Protein AF-A0AAD2FEX7-F1 (afdb_monomer)

Foldseek 3Di:
DDDDDDPVVVVVVVVVVVVVVLVVVLLVVLLVVQQVVLCVVLVVLVVLLVVLCVVCPVCSVVRVVVSVVSSVVSCCVRNPPVNSVVSCVVCVVVSVVPDPDDDDD

Structure (mmCIF, N/CA/C/O backbone):
data_AF-A0AAD2FEX7-F1
#
_entry.id   AF-A0AAD2FEX7-F1
#
loop_
_atom_site.group_PDB
_atom_site.id
_atom_site.type_symbol
_atom_site.label_atom_id
_atom_site.label_alt_id
_atom_site.label_comp_id
_atom_site.label_asym_id
_atom_site.label_entity_id
_atom_site.label_seq_id
_atom_site.pdbx_PDB_ins_code
_atom_site.Cartn_x
_atom_site.Cartn_y
_atom_site.Cartn_z
_atom_site.occupancy
_atom_site.B_iso_or_equiv
_atom_site.auth_seq_id
_atom_site.auth_comp_id
_atom_site.auth_asym_id
_atom_site.auth_atom_id
_atom_site.pdbx_PDB_model_num
ATOM 1 N N . MET A 1 1 ? -12.137 16.324 -59.483 1.00 38.31 1 MET A N 1
ATOM 2 C CA . MET A 1 1 ? -11.558 17.142 -58.395 1.00 38.31 1 MET A CA 1
ATOM 3 C C . MET A 1 1 ? -12.536 17.016 -57.231 1.00 38.31 1 MET A C 1
ATOM 5 O O . MET A 1 1 ? -13.689 17.332 -57.448 1.00 38.31 1 MET A O 1
ATOM 9 N N . SER A 1 2 ? -12.258 16.437 -56.066 1.00 40.09 2 SER A N 1
ATOM 10 C CA . SER A 1 2 ? -10.993 16.115 -55.408 1.00 40.09 2 SER A CA 1
ATOM 11 C C . SER A 1 2 ? -11.242 15.046 -54.333 1.00 40.09 2 SER A C 1
ATOM 13 O O . SER A 1 2 ? -12.319 14.993 -53.747 1.00 40.09 2 SER A O 1
ATOM 15 N N . GLN A 1 3 ? -10.245 14.191 -54.114 1.00 47.03 3 GLN A N 1
ATOM 16 C CA . GLN A 1 3 ? -10.228 13.130 -53.110 1.00 47.03 3 GLN A CA 1
ATOM 17 C C . GLN A 1 3 ? -9.849 13.670 -51.716 1.00 47.03 3 GLN A C 1
ATOM 19 O O . GLN A 1 3 ? -8.998 14.547 -51.603 1.00 47.03 3 GLN A O 1
ATOM 24 N N . SER A 1 4 ? -10.405 13.028 -50.682 1.00 51.28 4 SER A N 1
ATOM 25 C CA . SER A 1 4 ? -9.650 12.443 -49.560 1.00 51.28 4 SER A CA 1
ATOM 26 C C . SER A 1 4 ? -8.792 13.364 -48.686 1.00 51.28 4 SER A C 1
ATOM 28 O O . SER A 1 4 ? -7.574 13.348 -48.820 1.00 51.28 4 SER A O 1
ATOM 30 N N . GLN A 1 5 ? -9.384 14.047 -47.700 1.00 52.22 5 GLN A N 1
ATOM 31 C CA . GLN A 1 5 ? -8.653 14.589 -46.541 1.00 52.22 5 GLN A CA 1
ATOM 32 C C . GLN A 1 5 ? -9.614 14.739 -45.343 1.00 52.22 5 GLN A C 1
ATOM 34 O O . GLN A 1 5 ? -10.201 15.802 -45.232 1.00 52.22 5 GLN A O 1
ATOM 39 N N . ASN A 1 6 ? -9.851 13.708 -44.506 1.00 54.75 6 ASN A N 1
ATOM 40 C CA . ASN A 1 6 ? -10.276 13.883 -43.087 1.00 54.75 6 ASN A CA 1
ATOM 41 C C . ASN A 1 6 ? -10.407 12.592 -42.237 1.00 54.75 6 ASN A C 1
ATOM 43 O O . ASN A 1 6 ? -10.441 12.693 -41.014 1.00 54.75 6 ASN A O 1
ATOM 47 N N . ASP A 1 7 ? -10.379 11.381 -42.802 1.00 51.12 7 ASP A N 1
ATOM 48 C CA . ASP A 1 7 ? -10.548 10.147 -41.994 1.00 51.12 7 ASP A CA 1
ATOM 49 C C . ASP A 1 7 ? -9.292 9.710 -41.210 1.00 51.12 7 ASP A C 1
ATOM 51 O O . ASP A 1 7 ? -9.364 8.963 -40.234 1.00 51.12 7 ASP A O 1
ATOM 55 N N . ALA A 1 8 ? -8.116 10.218 -41.590 1.00 55.50 8 ALA A N 1
ATOM 56 C CA . ALA A 1 8 ? -6.842 9.847 -40.973 1.00 55.50 8 ALA A CA 1
ATOM 57 C C . ALA A 1 8 ? -6.616 10.453 -39.572 1.00 55.50 8 ALA A C 1
ATOM 59 O O . ALA A 1 8 ? -5.750 9.966 -38.847 1.00 55.50 8 ALA A O 1
ATOM 60 N N . GLY A 1 9 ? -7.340 11.516 -39.198 1.00 54.88 9 GLY A N 1
ATOM 61 C CA . GLY A 1 9 ? -7.252 12.122 -37.862 1.00 54.88 9 GLY A CA 1
ATOM 62 C C . GLY A 1 9 ? -7.941 11.258 -36.806 1.00 54.88 9 GLY A C 1
ATOM 63 O O . GLY A 1 9 ? -7.326 10.861 -35.821 1.00 54.88 9 GLY A O 1
ATOM 64 N N . ASN A 1 10 ? -9.177 10.846 -37.094 1.00 54.16 10 ASN A N 1
ATOM 65 C CA . ASN A 1 10 ? -10.019 10.098 -36.162 1.00 54.16 10 ASN A CA 1
ATOM 66 C C . ASN A 1 10 ? -9.463 8.689 -35.845 1.00 54.16 10 ASN A C 1
ATOM 68 O O . ASN A 1 10 ? -9.445 8.266 -34.692 1.00 54.16 10 ASN A O 1
ATOM 72 N N . MET A 1 11 ? -8.904 7.975 -36.836 1.00 55.16 11 MET A N 1
ATOM 73 C CA . MET A 1 11 ? -8.245 6.674 -36.594 1.00 55.16 11 MET A CA 1
ATOM 74 C C . MET A 1 11 ? -6.978 6.780 -35.727 1.00 55.16 11 MET A C 1
ATOM 76 O O . MET A 1 11 ? -6.659 5.846 -34.989 1.00 55.16 11 MET A O 1
ATOM 80 N N . LYS A 1 12 ? -6.244 7.900 -35.796 1.00 57.16 12 LYS A N 1
ATOM 81 C CA . LYS A 1 12 ? -5.026 8.108 -34.992 1.00 57.16 12 LYS A CA 1
ATOM 82 C C . LYS A 1 12 ? -5.356 8.419 -33.534 1.00 57.16 12 LYS A C 1
ATOM 84 O O . LYS A 1 12 ? -4.643 7.944 -32.648 1.00 57.16 12 LYS A O 1
ATOM 89 N N . ASP A 1 13 ? -6.438 9.151 -33.291 1.00 60.34 13 ASP A N 1
ATOM 90 C CA . ASP A 1 13 ? -6.878 9.504 -31.941 1.00 60.34 13 ASP A CA 1
ATOM 91 C C . ASP A 1 13 ? -7.402 8.283 -31.172 1.00 60.34 13 ASP A C 1
ATOM 93 O O . ASP A 1 13 ? -7.006 8.075 -30.024 1.00 60.34 13 ASP A O 1
ATOM 97 N N . LEU A 1 14 ? -8.154 7.390 -31.829 1.00 62.75 14 LEU A N 1
ATOM 98 C CA . LEU A 1 14 ? -8.589 6.112 -31.241 1.00 62.75 14 LEU A CA 1
ATOM 99 C C . LEU A 1 14 ? -7.403 5.205 -30.865 1.00 62.75 14 LEU A C 1
ATOM 101 O O . LEU A 1 14 ? -7.384 4.591 -29.798 1.00 62.75 14 LEU A O 1
ATOM 105 N N . GLY A 1 15 ? -6.372 5.153 -31.715 1.00 70.62 15 GLY A N 1
ATOM 106 C CA . GLY A 1 15 ? -5.152 4.394 -31.427 1.00 70.62 15 GLY A CA 1
ATOM 107 C C . GLY A 1 15 ? -4.328 4.988 -30.279 1.00 70.62 15 GLY A C 1
ATOM 108 O O . GLY A 1 15 ? -3.716 4.250 -29.503 1.00 70.62 15 GLY A O 1
ATOM 109 N N . ARG A 1 16 ? -4.305 6.319 -30.143 1.00 71.44 16 ARG A N 1
ATOM 110 C CA . ARG A 1 16 ? -3.613 7.012 -29.048 1.00 71.44 16 ARG A CA 1
ATOM 111 C C . ARG A 1 16 ? -4.318 6.798 -27.712 1.00 71.44 16 ARG A C 1
ATOM 113 O O . ARG A 1 16 ? -3.635 6.506 -26.731 1.00 71.44 16 ARG A O 1
ATOM 120 N N . ASP A 1 17 ? -5.640 6.920 -27.683 1.00 70.62 17 ASP A N 1
ATOM 121 C CA . ASP A 1 17 ? -6.434 6.749 -26.466 1.00 70.62 17 ASP A CA 1
ATOM 122 C C . ASP A 1 17 ? -6.346 5.310 -25.937 1.00 70.62 17 ASP A C 1
ATOM 124 O O . ASP A 1 17 ? -6.037 5.092 -24.765 1.00 70.62 17 ASP A O 1
ATOM 128 N N . GLY A 1 18 ? -6.437 4.318 -26.831 1.00 75.31 18 GLY A N 1
ATOM 129 C CA . GLY A 1 18 ? -6.224 2.912 -26.477 1.00 75.31 18 GLY A CA 1
ATOM 130 C C . GLY A 1 18 ? -4.839 2.648 -25.872 1.00 75.31 18 GLY A C 1
ATOM 131 O O . GLY A 1 18 ? -4.722 1.967 -24.853 1.00 75.31 18 GLY A O 1
ATOM 132 N N . ARG A 1 19 ? -3.778 3.242 -26.437 1.00 73.44 19 ARG A N 1
ATOM 133 C CA . ARG A 1 19 ? -2.408 3.128 -25.897 1.00 73.44 19 ARG A CA 1
ATOM 134 C C . ARG A 1 19 ? -2.244 3.822 -24.546 1.00 73.44 19 ARG A C 1
ATOM 136 O O . ARG A 1 19 ? -1.523 3.312 -23.692 1.00 73.44 19 ARG A O 1
ATOM 143 N N . LEU A 1 20 ? -2.872 4.980 -24.348 1.00 75.19 20 LEU A N 1
ATOM 144 C CA . LEU A 1 20 ? -2.815 5.708 -23.080 1.00 75.19 20 LEU A CA 1
ATOM 145 C C . LEU A 1 20 ? -3.559 4.946 -21.978 1.00 75.19 20 LEU A C 1
ATOM 147 O O . LEU A 1 20 ? -2.993 4.709 -20.912 1.00 75.19 20 LEU A O 1
ATOM 151 N N . SER A 1 21 ? -4.784 4.503 -22.267 1.00 78.31 21 SER A N 1
ATOM 152 C CA . SER A 1 21 ? -5.595 3.664 -21.380 1.00 78.31 21 SER A CA 1
ATOM 153 C C . SER A 1 21 ? -4.842 2.395 -20.971 1.00 78.31 21 SER A C 1
ATOM 155 O O . SER A 1 21 ? -4.770 2.057 -19.788 1.00 78.31 21 SER A O 1
ATOM 157 N N . PHE A 1 22 ? -4.163 1.760 -21.930 1.00 78.62 22 PHE A N 1
ATOM 158 C CA . PHE A 1 22 ? -3.333 0.589 -21.679 1.00 78.62 22 PHE A CA 1
ATOM 159 C C . PHE A 1 22 ? -2.168 0.867 -20.717 1.00 78.62 22 PHE A C 1
ATOM 161 O O . PHE A 1 22 ? -1.994 0.145 -19.735 1.00 78.62 22 PHE A O 1
ATOM 168 N N . ARG A 1 23 ? -1.386 1.929 -20.955 1.00 80.19 23 ARG A N 1
ATOM 169 C CA . ARG A 1 23 ? -0.258 2.294 -20.078 1.00 80.19 23 ARG A CA 1
ATOM 170 C C . ARG A 1 23 ? -0.724 2.618 -18.662 1.00 80.19 23 ARG A C 1
ATOM 172 O O . ARG A 1 23 ? -0.085 2.191 -17.706 1.00 80.19 23 ARG A O 1
ATOM 179 N N . ASN A 1 24 ? -1.857 3.305 -18.533 1.00 84.56 24 ASN A N 1
ATOM 180 C CA . ASN A 1 24 ? -2.452 3.624 -17.238 1.00 84.56 24 ASN A CA 1
ATOM 181 C C . ASN A 1 24 ? -2.878 2.357 -16.486 1.00 84.56 24 ASN A C 1
ATOM 183 O O . ASN A 1 24 ? -2.617 2.232 -15.291 1.00 84.56 24 ASN A O 1
ATOM 187 N N . PHE A 1 25 ? -3.504 1.401 -17.179 1.00 86.25 25 PHE A N 1
ATOM 188 C CA . PHE A 1 25 ? -3.882 0.122 -16.583 1.00 86.25 25 PHE A CA 1
ATOM 189 C C . PHE A 1 25 ? -2.656 -0.678 -16.126 1.00 86.25 25 PHE A C 1
ATOM 191 O O . PHE A 1 25 ? -2.626 -1.165 -14.996 1.00 86.25 25 PHE A O 1
ATOM 198 N N . ALA A 1 26 ? -1.636 -0.769 -16.980 1.00 86.25 26 ALA A N 1
ATOM 199 C CA . ALA A 1 26 ? -0.390 -1.469 -16.697 1.00 86.25 26 ALA A CA 1
ATOM 200 C C . ALA A 1 26 ? 0.333 -0.876 -15.474 1.00 86.25 26 ALA A C 1
ATOM 202 O O . ALA A 1 26 ? 0.673 -1.596 -14.535 1.00 86.25 26 ALA A O 1
ATOM 203 N N . GLU A 1 27 ? 0.498 0.447 -15.430 1.00 88.62 27 GLU A N 1
ATOM 204 C CA . GLU A 1 27 ? 1.114 1.127 -14.287 1.00 88.62 27 GLU A CA 1
ATOM 205 C C . GLU A 1 27 ? 0.291 0.950 -13.004 1.00 88.62 27 GLU A C 1
ATOM 207 O O . GLU A 1 27 ? 0.844 0.690 -11.935 1.00 88.62 27 GLU A O 1
ATOM 212 N N . HIS A 1 28 ? -1.039 1.028 -13.098 1.00 90.44 28 HIS A N 1
ATOM 213 C CA . HIS A 1 28 ? -1.915 0.784 -11.957 1.00 90.44 28 HIS A CA 1
ATOM 214 C C . HIS A 1 28 ? -1.778 -0.647 -11.420 1.00 90.44 28 HIS A C 1
ATOM 216 O O . HIS A 1 28 ? -1.792 -0.847 -10.203 1.00 90.44 28 HIS A O 1
ATOM 222 N N . GLN A 1 29 ? -1.610 -1.632 -12.304 1.00 90.94 29 GLN A N 1
ATOM 223 C CA . GLN A 1 29 ? -1.379 -3.017 -11.913 1.00 90.94 29 GLN A CA 1
ATOM 224 C C . GLN A 1 29 ? -0.028 -3.184 -11.200 1.00 90.94 29 GLN A C 1
ATOM 226 O O . GLN A 1 29 ? -0.006 -3.723 -10.094 1.00 90.94 29 GLN A O 1
ATOM 231 N N . LEU A 1 30 ? 1.059 -2.607 -11.727 1.00 92.50 30 LEU A N 1
ATOM 232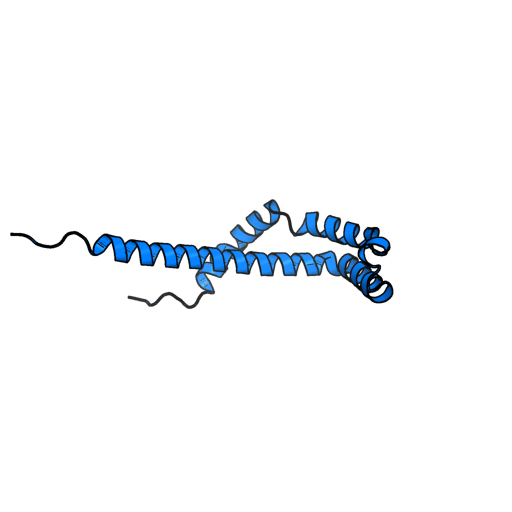 C CA . LEU A 1 30 ? 2.347 -2.580 -11.013 1.00 92.50 30 LEU A CA 1
ATOM 233 C C . LEU A 1 30 ? 2.229 -1.933 -9.642 1.00 92.50 30 LEU A C 1
ATOM 235 O O . LEU A 1 30 ? 2.821 -2.396 -8.675 1.00 92.50 30 LEU A O 1
ATOM 239 N N . ARG A 1 31 ? 1.464 -0.845 -9.540 1.00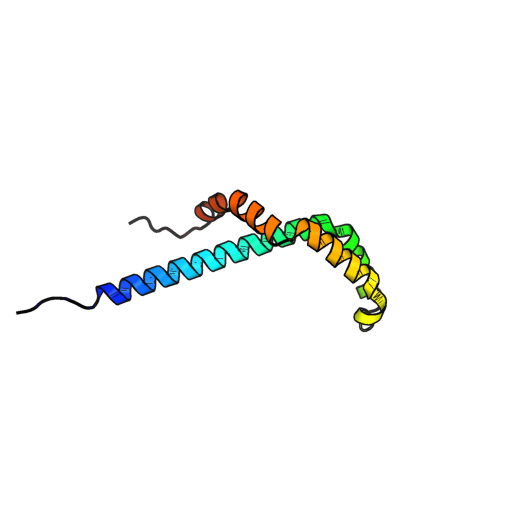 94.31 31 ARG A N 1
ATOM 240 C CA . ARG A 1 31 ? 1.302 -0.133 -8.274 1.00 94.31 31 ARG A CA 1
ATOM 241 C C . ARG A 1 31 ? 0.576 -0.974 -7.228 1.00 94.31 31 ARG A C 1
ATOM 243 O O . ARG A 1 31 ? 0.849 -0.827 -6.038 1.00 94.31 31 ARG A O 1
ATOM 250 N N . LYS A 1 32 ? -0.338 -1.851 -7.652 1.00 94.75 32 LYS A N 1
ATOM 251 C CA . LYS A 1 32 ? -0.990 -2.822 -6.766 1.00 94.75 32 LYS A CA 1
ATOM 252 C C . LYS A 1 32 ? -0.014 -3.886 -6.283 1.00 94.75 32 LYS A C 1
ATOM 254 O O . LYS A 1 32 ? 0.019 -4.140 -5.084 1.00 94.75 32 LYS A O 1
ATOM 259 N N . GLU A 1 33 ? 0.762 -4.469 -7.191 1.00 94.75 33 GLU A N 1
ATOM 260 C CA . GLU A 1 33 ? 1.759 -5.503 -6.873 1.00 94.75 33 GLU A CA 1
ATOM 261 C C . GLU A 1 33 ? 2.833 -4.953 -5.932 1.00 94.75 33 GLU A C 1
ATOM 263 O O . GLU A 1 33 ? 3.017 -5.467 -4.833 1.00 94.75 33 GLU A O 1
ATOM 268 N N . PHE A 1 34 ? 3.406 -3.800 -6.275 1.00 96.44 34 PHE A N 1
ATOM 269 C CA . PHE A 1 34 ? 4.372 -3.092 -5.441 1.00 96.44 34 PHE A CA 1
ATOM 270 C C . PHE A 1 34 ? 3.841 -2.802 -4.028 1.00 96.44 34 PHE A C 1
ATOM 272 O O . PHE A 1 34 ? 4.530 -3.012 -3.028 1.00 96.44 34 PHE A O 1
ATOM 279 N N . LYS A 1 35 ? 2.582 -2.353 -3.923 1.00 97.31 35 LYS A N 1
ATOM 280 C CA . LYS A 1 35 ? 1.944 -2.120 -2.624 1.00 97.31 35 LYS A CA 1
ATOM 281 C C . LYS A 1 35 ? 1.756 -3.425 -1.846 1.00 97.31 35 LYS A C 1
ATOM 283 O O . LYS A 1 35 ? 1.935 -3.415 -0.630 1.00 97.31 35 LYS A O 1
ATOM 288 N N . ALA A 1 36 ? 1.377 -4.517 -2.507 1.00 97.31 36 ALA A N 1
ATOM 289 C CA . ALA A 1 36 ? 1.206 -5.816 -1.862 1.00 97.31 36 ALA A CA 1
ATOM 290 C C . ALA A 1 36 ? 2.535 -6.326 -1.283 1.00 97.31 36 ALA A C 1
ATOM 292 O O . ALA A 1 36 ? 2.568 -6.746 -0.126 1.00 97.31 36 ALA A O 1
ATOM 293 N N . ASP A 1 37 ? 3.633 -6.183 -2.028 1.00 97.06 37 ASP A N 1
ATOM 294 C CA . ASP A 1 37 ? 4.978 -6.526 -1.557 1.00 97.06 37 ASP A CA 1
ATOM 295 C C . ASP A 1 37 ? 5.378 -5.691 -0.331 1.00 97.06 37 ASP A C 1
ATOM 297 O O . ASP A 1 37 ? 5.910 -6.212 0.652 1.00 97.06 37 ASP A O 1
ATOM 301 N N . ALA A 1 38 ? 5.084 -4.386 -0.342 1.00 97.94 38 ALA A N 1
ATOM 302 C CA . ALA A 1 38 ? 5.324 -3.524 0.812 1.00 97.94 38 ALA A CA 1
ATOM 303 C C . ALA A 1 38 ? 4.474 -3.927 2.030 1.00 97.94 38 ALA A C 1
ATOM 305 O O . ALA A 1 38 ? 4.975 -3.923 3.153 1.00 97.94 38 ALA A O 1
ATOM 306 N N . MET A 1 39 ? 3.215 -4.325 1.818 1.00 98.06 39 MET A N 1
ATOM 307 C CA . MET A 1 39 ? 2.352 -4.818 2.894 1.00 98.06 39 MET A CA 1
ATOM 308 C C . MET A 1 39 ? 2.901 -6.101 3.524 1.00 98.06 39 MET A C 1
ATOM 310 O O . MET A 1 39 ? 2.886 -6.203 4.745 1.00 98.06 39 MET A O 1
ATOM 314 N N . GLN A 1 40 ? 3.460 -7.029 2.740 1.00 98.19 40 GLN A N 1
ATOM 315 C CA . GLN A 1 40 ? 4.116 -8.224 3.290 1.00 98.19 40 GLN A CA 1
ATOM 316 C C . GLN A 1 40 ? 5.328 -7.867 4.163 1.00 98.19 40 GLN A C 1
ATOM 318 O O . GLN A 1 40 ? 5.528 -8.451 5.225 1.00 98.19 40 GLN A O 1
ATOM 323 N N . LYS A 1 41 ? 6.125 -6.868 3.763 1.00 98.19 41 LYS A N 1
ATOM 324 C CA . LYS A 1 41 ? 7.276 -6.395 4.559 1.00 98.19 41 LYS A CA 1
ATOM 325 C C . LYS A 1 41 ? 6.866 -5.686 5.852 1.00 98.19 41 LYS A C 1
ATOM 327 O O . LYS A 1 41 ? 7.639 -5.675 6.805 1.00 98.19 41 LYS A O 1
ATOM 332 N N . CYS A 1 42 ? 5.669 -5.107 5.877 1.00 98.44 42 CYS A N 1
ATOM 333 C CA . CYS A 1 42 ? 5.095 -4.409 7.026 1.00 98.44 42 CYS A CA 1
ATOM 334 C C . CYS A 1 42 ? 4.074 -5.255 7.804 1.00 98.44 42 CYS A C 1
ATOM 336 O O . CYS A 1 42 ? 3.295 -4.701 8.584 1.00 98.44 42 CYS A O 1
ATOM 338 N N . ASP A 1 43 ? 4.057 -6.577 7.601 1.00 98.50 43 ASP A N 1
ATOM 339 C CA . ASP A 1 43 ? 3.044 -7.475 8.164 1.00 98.50 43 ASP A CA 1
ATOM 340 C C . ASP A 1 43 ? 2.955 -7.385 9.693 1.00 98.50 43 ASP A C 1
ATOM 342 O O . ASP A 1 43 ? 1.863 -7.348 10.250 1.00 98.50 43 ASP A O 1
ATOM 346 N N . MET A 1 44 ? 4.090 -7.230 10.377 1.00 98.44 44 MET A N 1
ATOM 347 C CA . MET A 1 44 ? 4.127 -7.086 11.834 1.00 98.44 44 MET A CA 1
ATOM 348 C C . MET A 1 44 ? 3.358 -5.844 12.314 1.00 98.44 44 MET A C 1
ATOM 350 O O . MET A 1 44 ? 2.515 -5.935 13.207 1.00 98.44 44 MET A O 1
ATOM 354 N N . GLN A 1 45 ? 3.619 -4.678 11.716 1.00 98.62 45 GLN A N 1
ATOM 355 C CA . GLN A 1 45 ? 2.950 -3.423 12.070 1.00 98.62 45 GLN A CA 1
ATOM 356 C C . GLN A 1 45 ? 1.471 -3.464 11.672 1.00 98.62 45 GLN A C 1
ATOM 358 O O . GLN A 1 45 ? 0.614 -2.997 12.424 1.00 98.62 45 GLN A O 1
ATOM 363 N N . ILE A 1 46 ? 1.166 -4.043 10.506 1.00 98.62 46 ILE A N 1
ATOM 364 C CA . ILE A 1 46 ? -0.204 -4.198 10.005 1.00 98.62 46 ILE A CA 1
ATOM 365 C C . ILE A 1 46 ? -1.007 -5.120 10.923 1.00 98.62 46 ILE A C 1
ATOM 367 O O . ILE A 1 46 ? -2.130 -4.778 11.284 1.00 98.62 46 ILE A O 1
ATOM 371 N N . SER A 1 47 ? -0.430 -6.239 11.355 1.00 98.50 47 SER A N 1
ATOM 372 C CA . SER A 1 47 ? -1.064 -7.196 12.263 1.00 98.50 47 SER A CA 1
ATOM 373 C C . SER A 1 47 ? -1.324 -6.592 13.642 1.00 98.50 47 SER A C 1
ATOM 375 O O . SER A 1 47 ? -2.404 -6.788 14.206 1.00 98.50 47 SER A O 1
ATOM 377 N N . ALA A 1 48 ? -0.392 -5.793 14.171 1.00 98.44 48 ALA A N 1
ATOM 378 C CA . ALA A 1 48 ? -0.594 -5.066 15.424 1.00 98.44 48 ALA A CA 1
ATOM 379 C C . ALA A 1 48 ? -1.745 -4.051 15.313 1.00 98.44 48 ALA A C 1
ATOM 381 O O . ALA A 1 48 ? -2.638 -4.018 16.161 1.00 98.44 48 ALA A O 1
ATOM 382 N N . PHE A 1 49 ? -1.780 -3.278 14.223 1.00 98.56 49 PHE A N 1
ATOM 383 C CA . PHE A 1 49 ? -2.888 -2.363 13.952 1.00 98.56 49 PHE A CA 1
ATOM 384 C C . PHE A 1 49 ? -4.221 -3.102 13.776 1.00 98.56 49 PHE A C 1
ATOM 386 O O . PHE A 1 49 ? -5.225 -2.673 14.340 1.00 98.56 49 PHE A O 1
ATOM 393 N N . ALA A 1 50 ? -4.238 -4.220 13.046 1.00 98.12 50 ALA A N 1
ATOM 394 C CA . ALA A 1 50 ? -5.435 -5.029 12.823 1.00 98.12 50 ALA A CA 1
ATOM 395 C C . ALA A 1 50 ? -5.982 -5.624 14.127 1.00 98.12 50 ALA A C 1
ATOM 397 O O . ALA A 1 50 ? -7.195 -5.649 14.325 1.00 98.12 50 ALA A O 1
ATOM 398 N N . SER A 1 51 ? -5.093 -6.051 15.026 1.00 98.31 51 SER A N 1
ATOM 399 C CA . SER A 1 51 ? -5.463 -6.567 16.347 1.00 98.31 51 SER A CA 1
ATOM 400 C C . SER A 1 51 ? -6.116 -5.468 17.188 1.00 98.31 51 SER A C 1
ATOM 402 O O . SER A 1 51 ? -7.249 -5.635 17.627 1.00 98.31 51 SER A O 1
ATOM 404 N N . CYS A 1 52 ? -5.485 -4.291 17.281 1.00 98.31 52 CYS A N 1
ATOM 405 C CA . CYS A 1 52 ? -6.074 -3.140 17.971 1.00 98.31 52 CYS A CA 1
ATOM 406 C C . CYS A 1 52 ? -7.422 -2.716 17.359 1.00 98.31 52 CYS A C 1
ATOM 408 O O . CYS A 1 52 ? -8.390 -2.466 18.072 1.00 98.31 52 CYS A O 1
ATOM 410 N N . ALA A 1 53 ? -7.519 -2.671 16.026 1.00 97.88 53 ALA A N 1
ATOM 411 C CA . ALA A 1 53 ? -8.748 -2.297 15.331 1.00 97.88 53 ALA A CA 1
ATOM 412 C C . ALA A 1 53 ? -9.903 -3.272 15.599 1.00 97.88 53 ALA A C 1
ATOM 414 O O . ALA A 1 53 ? -11.057 -2.849 15.679 1.00 97.88 53 ALA A O 1
ATOM 415 N N . LYS A 1 54 ? -9.595 -4.565 15.745 1.00 97.94 54 LYS A N 1
ATOM 416 C CA . LYS A 1 54 ? -10.577 -5.596 16.086 1.00 97.94 54 LYS A CA 1
ATOM 417 C C . LYS A 1 54 ? -11.123 -5.412 17.504 1.00 97.94 54 LYS A C 1
ATOM 419 O O . LYS A 1 54 ? -12.322 -5.596 17.697 1.00 97.94 54 LYS A O 1
ATOM 424 N N . ASP A 1 55 ? -10.270 -5.028 18.450 1.00 97.50 55 ASP A N 1
ATOM 425 C CA . ASP A 1 55 ? -10.642 -4.873 19.860 1.00 97.50 55 ASP A CA 1
ATOM 426 C C . ASP A 1 55 ? -11.401 -3.560 20.121 1.00 97.50 55 ASP A C 1
ATOM 428 O O . ASP A 1 55 ? -12.400 -3.542 20.838 1.00 97.50 55 ASP A O 1
ATOM 432 N N . GLU A 1 56 ? -10.972 -2.460 19.496 1.00 97.56 56 GLU A N 1
ATOM 433 C CA . GLU A 1 56 ? -11.525 -1.117 19.733 1.00 97.56 56 GLU A CA 1
ATOM 434 C C . GLU A 1 56 ? -12.749 -0.790 18.861 1.00 97.56 56 GLU A C 1
ATOM 436 O O . GLU A 1 56 ? -13.515 0.135 19.158 1.00 97.56 56 GLU A O 1
ATOM 441 N N . GLY A 1 57 ? -12.939 -1.515 17.753 1.00 95.25 57 GLY A N 1
ATOM 442 C CA . GLY A 1 57 ? -14.054 -1.323 16.828 1.00 95.25 57 GLY A CA 1
ATOM 443 C C . GLY A 1 57 ? -14.178 0.130 16.358 1.00 95.25 57 GLY A C 1
ATOM 444 O O . GLY A 1 57 ? -13.284 0.675 15.711 1.00 95.25 57 GLY A O 1
ATOM 445 N N . VAL A 1 58 ? -15.288 0.791 16.703 1.00 95.69 58 VAL A N 1
ATOM 446 C CA . VAL A 1 58 ? -15.548 2.192 16.315 1.00 95.69 58 VAL A CA 1
ATOM 447 C C . VAL A 1 58 ? -14.557 3.191 16.928 1.00 95.69 58 VAL A C 1
ATOM 449 O O . VAL A 1 58 ? -14.367 4.275 16.377 1.00 95.69 58 VAL A O 1
ATOM 452 N N . MET A 1 59 ? -13.885 2.836 18.029 1.00 96.62 59 MET A N 1
ATOM 453 C CA . MET A 1 59 ? -12.926 3.707 18.720 1.00 96.62 59 MET A CA 1
ATOM 454 C C . MET A 1 59 ? -11.505 3.647 18.133 1.00 96.62 59 MET A C 1
ATOM 456 O O . MET A 1 59 ? -10.630 4.396 18.579 1.00 96.62 59 MET A O 1
ATOM 460 N N . VAL A 1 60 ? -11.270 2.828 17.097 1.00 97.56 60 VAL A N 1
ATOM 461 C CA . VAL A 1 60 ? -9.955 2.591 16.465 1.00 97.56 60 VAL A CA 1
ATOM 462 C C . VAL A 1 60 ? -9.189 3.871 16.114 1.00 97.56 60 VAL A C 1
ATOM 464 O O . VAL A 1 60 ? -7.978 3.944 16.313 1.00 97.56 60 VAL A O 1
ATOM 467 N N . VAL A 1 61 ? -9.875 4.911 15.627 1.00 94.69 61 VAL A N 1
ATOM 468 C CA . VAL A 1 61 ? -9.228 6.162 15.189 1.00 94.69 61 VAL A CA 1
ATOM 469 C C . VAL A 1 61 ? -8.586 6.906 16.363 1.00 94.69 61 VAL A C 1
ATOM 471 O O . VAL A 1 61 ? -7.558 7.557 16.187 1.00 94.69 61 VAL A O 1
ATOM 474 N N . PHE A 1 62 ? -9.164 6.782 17.558 1.00 95.62 62 PHE A N 1
ATOM 475 C CA . PHE A 1 62 ? -8.663 7.425 18.769 1.00 95.62 62 PHE A CA 1
ATOM 476 C C . PHE A 1 62 ? -7.667 6.541 19.519 1.00 95.62 62 PHE A C 1
ATOM 478 O O . PHE A 1 62 ? -6.702 7.047 20.086 1.00 95.62 62 PHE 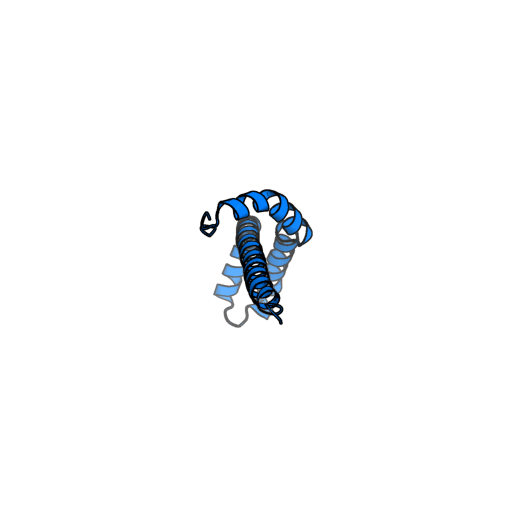A O 1
ATOM 485 N N . ARG A 1 63 ? -7.905 5.225 19.527 1.00 97.50 63 ARG A N 1
ATOM 486 C CA . ARG A 1 63 ? -7.205 4.272 20.400 1.00 97.50 63 ARG A CA 1
ATOM 487 C C . ARG A 1 63 ? -6.014 3.586 19.736 1.00 97.50 63 ARG A C 1
ATOM 489 O O . ARG A 1 63 ? -5.041 3.298 20.414 1.00 97.50 63 ARG A O 1
ATOM 496 N N . CYS A 1 64 ? -6.026 3.421 18.414 1.00 98.25 64 CYS A N 1
ATOM 497 C CA . CYS A 1 64 ? -4.981 2.702 17.675 1.00 98.25 64 CYS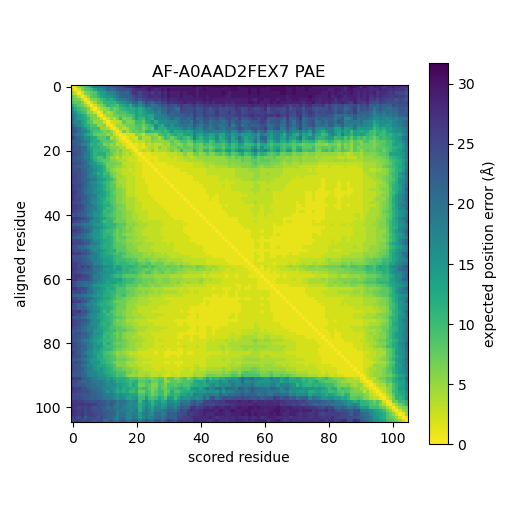 A CA 1
ATOM 498 C C . CYS A 1 64 ? -4.029 3.629 16.900 1.00 98.25 64 CYS A C 1
ATOM 500 O O . CYS A 1 64 ? -3.403 3.211 15.921 1.00 98.25 64 CYS A O 1
ATOM 502 N N . ASN A 1 65 ? -3.929 4.907 17.291 1.00 97.19 65 ASN A N 1
ATOM 503 C CA . ASN A 1 65 ? -3.141 5.899 16.553 1.00 97.19 65 ASN A CA 1
ATOM 504 C C . ASN A 1 65 ? -1.639 5.557 16.512 1.00 97.19 65 ASN A C 1
ATOM 506 O O . ASN A 1 65 ? -0.985 5.804 15.500 1.00 97.19 65 ASN A O 1
ATOM 510 N N . GLU A 1 66 ? -1.099 4.950 17.572 1.00 97.75 66 GLU A N 1
ATOM 511 C CA . GLU A 1 66 ? 0.301 4.509 17.612 1.00 97.75 66 GLU A CA 1
ATOM 512 C C . GLU A 1 66 ? 0.593 3.405 16.585 1.00 97.75 66 GLU A C 1
ATOM 514 O O . GLU A 1 66 ? 1.535 3.520 15.802 1.00 97.75 66 GLU A O 1
ATOM 519 N N . PHE A 1 67 ? -0.273 2.393 16.491 1.00 98.19 67 PHE A N 1
ATOM 520 C CA . PHE A 1 67 ? -0.120 1.306 15.527 1.00 98.19 67 PHE A CA 1
ATOM 521 C C . PHE A 1 67 ? -0.323 1.801 14.094 1.00 98.19 67 PHE A C 1
ATOM 523 O O . PHE A 1 67 ? 0.435 1.438 13.196 1.00 98.19 67 PHE A O 1
ATOM 530 N N . LYS A 1 68 ? -1.286 2.708 13.875 1.00 97.94 68 LYS A N 1
ATOM 531 C CA . LYS A 1 68 ? -1.466 3.384 12.581 1.00 97.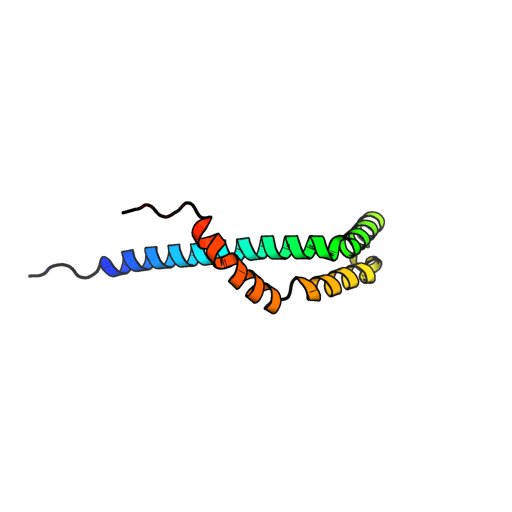94 68 LYS A CA 1
ATOM 532 C C . LYS A 1 68 ? -0.194 4.125 12.163 1.00 97.94 68 LYS A C 1
ATOM 534 O O . LYS A 1 68 ? 0.208 4.058 11.002 1.00 97.94 68 LYS A O 1
ATOM 539 N N . ARG A 1 69 ? 0.440 4.839 13.096 1.00 98.31 69 ARG A N 1
ATOM 540 C CA . ARG A 1 69 ? 1.700 5.543 12.844 1.00 98.31 69 ARG A CA 1
ATOM 541 C C . ARG A 1 69 ? 2.820 4.564 12.489 1.00 98.31 69 ARG A C 1
ATOM 543 O O . ARG A 1 69 ? 3.499 4.802 11.497 1.00 98.31 69 ARG A O 1
ATOM 550 N N . ALA A 1 70 ? 2.946 3.451 13.209 1.00 9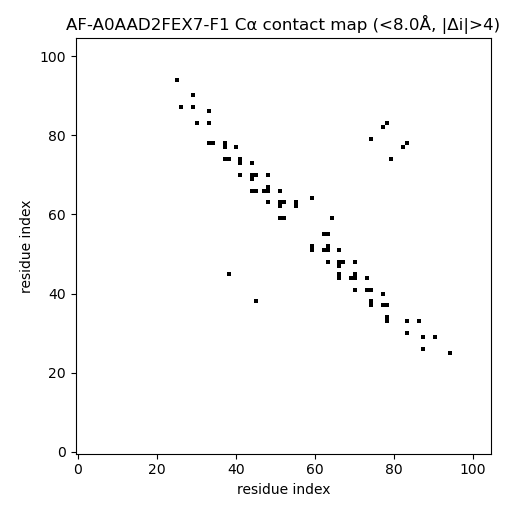8.38 70 ALA A N 1
ATOM 551 C CA . ALA A 1 70 ? 3.937 2.418 12.910 1.00 98.38 70 ALA A CA 1
ATOM 552 C C . ALA A 1 70 ? 3.758 1.816 11.501 1.00 98.38 70 ALA A C 1
ATOM 554 O O . ALA A 1 70 ? 4.734 1.643 10.771 1.00 98.38 70 ALA A O 1
ATOM 555 N N . VAL A 1 71 ? 2.513 1.557 11.077 1.00 98.44 71 VAL A N 1
ATOM 556 C CA . VAL A 1 71 ? 2.217 1.122 9.698 1.00 98.44 71 VAL A CA 1
ATOM 557 C C . VAL A 1 71 ? 2.660 2.179 8.689 1.00 98.44 71 VAL A C 1
ATOM 559 O O . VAL A 1 71 ? 3.328 1.846 7.713 1.00 98.44 71 VAL A O 1
ATOM 562 N N . ASN A 1 72 ? 2.325 3.451 8.917 1.00 98.00 72 ASN A N 1
ATOM 563 C CA . ASN A 1 72 ? 2.697 4.540 8.011 1.00 98.00 72 ASN A CA 1
ATOM 564 C C . ASN A 1 72 ? 4.217 4.712 7.901 1.00 98.00 72 ASN A C 1
ATOM 566 O O . ASN A 1 72 ? 4.725 4.896 6.797 1.00 98.00 72 ASN A O 1
ATOM 570 N N . GLU A 1 73 ? 4.937 4.630 9.019 1.00 98.19 73 GLU A N 1
ATOM 571 C CA . GLU A 1 73 ? 6.400 4.707 9.049 1.00 98.19 73 GLU A CA 1
ATOM 572 C C . GLU A 1 73 ? 7.028 3.539 8.276 1.00 98.19 73 GLU A C 1
ATOM 574 O O . GLU A 1 73 ? 7.905 3.761 7.444 1.00 98.19 73 GLU A O 1
ATOM 579 N N . CYS A 1 74 ? 6.525 2.312 8.449 1.00 98.44 74 CYS A N 1
ATOM 580 C CA . CYS A 1 74 ? 6.991 1.164 7.669 1.00 98.44 74 CYS A CA 1
ATOM 581 C C . CYS A 1 74 ? 6.687 1.315 6.168 1.00 98.44 74 CYS A C 1
ATOM 583 O O . CYS A 1 74 ? 7.562 1.133 5.317 1.00 98.44 74 CYS A O 1
ATOM 585 N N . MET A 1 75 ? 5.458 1.708 5.824 1.00 97.94 75 MET A N 1
ATOM 586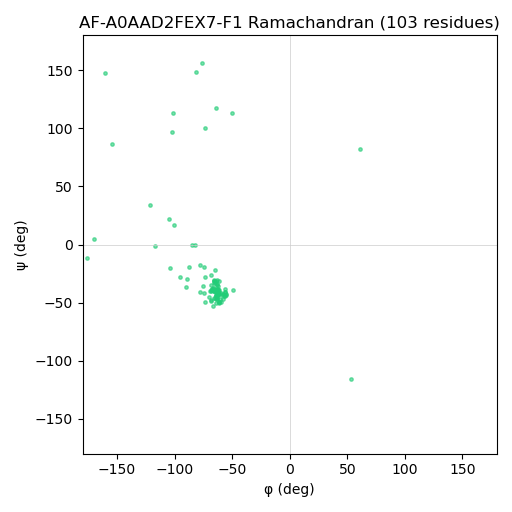 C CA . MET A 1 75 ? 5.041 1.901 4.434 1.00 97.94 75 MET A CA 1
ATOM 587 C C . MET A 1 75 ? 5.821 3.028 3.750 1.00 97.94 75 MET A C 1
ATOM 589 O O . MET A 1 75 ? 6.077 2.934 2.554 1.00 97.94 75 MET A O 1
ATOM 593 N N . ALA A 1 76 ? 6.251 4.063 4.474 1.00 96.62 76 ALA A N 1
ATOM 594 C CA . ALA A 1 76 ? 7.099 5.114 3.915 1.00 96.62 76 ALA A CA 1
ATOM 595 C C . ALA A 1 76 ? 8.467 4.582 3.448 1.00 96.62 76 ALA A C 1
ATOM 597 O O . ALA A 1 76 ? 9.014 5.084 2.468 1.00 96.62 76 ALA A O 1
ATOM 598 N N . VAL A 1 77 ? 8.998 3.539 4.096 1.00 96.38 77 VAL A N 1
ATOM 599 C CA . VAL A 1 77 ? 10.277 2.911 3.721 1.00 96.38 77 VAL A CA 1
ATOM 600 C C . VAL A 1 77 ? 10.140 2.053 2.460 1.00 96.38 77 VAL A C 1
ATOM 602 O O . VAL A 1 77 ? 11.020 2.079 1.594 1.00 96.38 77 VAL A O 1
ATOM 605 N N . TYR A 1 78 ? 9.053 1.282 2.349 1.00 96.88 78 TYR A N 1
ATOM 606 C CA . TYR A 1 78 ? 8.909 0.255 1.309 1.00 96.88 78 TYR A CA 1
ATOM 607 C C . TYR A 1 78 ? 7.986 0.628 0.149 1.00 96.88 78 TYR A C 1
ATOM 609 O O . TYR A 1 78 ? 8.112 0.034 -0.915 1.00 96.88 78 TYR A O 1
ATOM 617 N N . ASN A 1 79 ? 7.097 1.605 0.323 1.00 97.00 79 ASN A N 1
ATOM 618 C CA . ASN A 1 79 ? 6.081 2.004 -0.654 1.00 97.00 79 ASN A CA 1
ATOM 619 C C . ASN A 1 79 ? 6.209 3.489 -1.055 1.00 97.00 79 ASN A C 1
ATOM 621 O O . ASN A 1 79 ? 5.206 4.173 -1.278 1.00 97.00 79 ASN A O 1
ATOM 625 N N . SER A 1 80 ? 7.439 4.013 -1.104 1.00 95.56 80 SER A N 1
ATOM 626 C CA . SER A 1 80 ? 7.701 5.401 -1.505 1.00 95.56 80 SER A CA 1
ATOM 627 C C . SER A 1 80 ? 7.593 5.592 -3.030 1.00 95.56 80 SER A C 1
ATOM 629 O O . SER A 1 80 ? 7.787 4.631 -3.784 1.00 95.56 80 SER A O 1
ATOM 631 N N . PRO A 1 81 ? 7.320 6.818 -3.520 1.00 94.38 81 PRO A N 1
ATOM 632 C CA . PRO A 1 81 ? 7.330 7.116 -4.954 1.00 94.38 81 PRO A CA 1
ATOM 633 C C . PRO A 1 81 ? 8.668 6.782 -5.629 1.00 94.38 81 PRO A C 1
ATOM 635 O O . PRO A 1 81 ? 8.690 6.199 -6.707 1.00 94.38 81 PRO A O 1
ATOM 638 N N . GLU A 1 82 ? 9.790 7.079 -4.975 1.00 94.62 82 GLU A N 1
ATOM 639 C CA . GLU A 1 82 ? 11.136 6.827 -5.502 1.00 94.62 82 GLU A CA 1
ATOM 640 C C . GLU A 1 82 ? 11.398 5.325 -5.646 1.00 94.62 82 GLU A C 1
ATOM 642 O O . GLU A 1 82 ? 11.962 4.872 -6.643 1.00 94.62 82 GLU A O 1
ATOM 647 N N . ARG A 1 83 ? 10.947 4.531 -4.666 1.00 94.94 83 ARG A N 1
ATOM 648 C CA . ARG A 1 83 ? 11.015 3.067 -4.722 1.00 94.94 83 ARG A CA 1
ATOM 649 C C . ARG A 1 83 ? 10.113 2.505 -5.816 1.00 94.94 83 ARG A C 1
ATOM 651 O O . ARG A 1 83 ? 10.525 1.569 -6.497 1.00 94.94 83 ARG A O 1
ATOM 658 N N . PHE A 1 84 ? 8.936 3.094 -6.025 1.00 95.88 84 PHE A N 1
ATOM 659 C CA . PHE A 1 84 ? 8.046 2.693 -7.111 1.00 95.88 84 PHE A CA 1
ATOM 660 C C . PHE A 1 84 ? 8.672 2.943 -8.488 1.00 95.88 84 PHE A C 1
ATOM 662 O O . PHE A 1 84 ? 8.571 2.088 -9.358 1.00 95.88 84 PHE A O 1
ATOM 669 N N . GLU A 1 85 ? 9.386 4.053 -8.690 1.00 94.31 85 GLU A N 1
ATOM 670 C CA . GLU A 1 85 ? 10.090 4.312 -9.956 1.00 94.31 85 GLU A CA 1
ATOM 671 C C . GLU A 1 85 ? 11.233 3.318 -10.223 1.00 94.31 85 GLU A C 1
ATOM 673 O O . GLU A 1 85 ? 11.496 2.957 -11.373 1.00 94.31 85 GLU A O 1
ATOM 678 N N . VAL A 1 86 ? 11.912 2.840 -9.175 1.00 93.81 86 VAL A N 1
ATOM 679 C CA . VAL A 1 86 ? 12.884 1.738 -9.295 1.00 93.81 86 VAL A CA 1
ATOM 680 C C . VAL A 1 86 ? 12.168 0.443 -9.678 1.00 93.81 86 VAL A C 1
ATOM 682 O O . VAL A 1 86 ? 12.504 -0.146 -10.702 1.00 93.81 86 VAL A O 1
ATOM 685 N N . TYR A 1 87 ? 11.130 0.065 -8.928 1.00 93.62 87 TYR A N 1
ATOM 686 C CA . TYR A 1 87 ? 10.341 -1.142 -9.181 1.00 93.62 87 TYR A CA 1
ATOM 687 C C . TYR A 1 87 ? 9.755 -1.157 -10.597 1.00 93.62 87 TYR A C 1
ATOM 689 O O . TYR A 1 87 ? 9.859 -2.151 -11.310 1.00 93.62 87 TYR A O 1
ATOM 697 N N . LYS A 1 88 ? 9.207 -0.024 -11.051 1.00 91.75 88 LYS A N 1
ATOM 698 C CA . LYS A 1 88 ? 8.672 0.142 -12.402 1.00 91.75 88 LYS A CA 1
ATOM 699 C C . LYS A 1 88 ? 9.741 -0.145 -13.451 1.00 91.75 88 LYS A C 1
ATOM 701 O O . LYS A 1 88 ? 9.470 -0.915 -14.357 1.00 91.75 88 LYS A O 1
ATOM 706 N N . ARG A 1 89 ? 10.959 0.395 -13.325 1.00 90.25 89 ARG A N 1
ATOM 707 C CA . ARG A 1 89 ? 12.049 0.114 -14.282 1.00 90.25 89 ARG A CA 1
ATOM 708 C C . ARG A 1 89 ? 12.446 -1.361 -14.322 1.00 90.25 89 ARG A C 1
ATOM 710 O O . ARG A 1 89 ? 12.766 -1.856 -15.396 1.00 90.25 89 ARG A O 1
ATOM 717 N N . GLU A 1 90 ? 12.403 -2.047 -13.185 1.00 90.00 90 GLU A N 1
ATOM 718 C CA . GLU A 1 90 ? 12.727 -3.475 -13.085 1.00 90.00 90 GLU A CA 1
ATOM 719 C C . GLU A 1 90 ? 11.629 -4.379 -13.679 1.00 90.00 90 GLU A C 1
ATOM 721 O O . GLU A 1 90 ? 11.940 -5.452 -14.184 1.00 90.00 90 GLU A O 1
ATOM 726 N N . HIS A 1 91 ? 10.366 -3.932 -13.682 1.00 86.56 91 HIS A N 1
ATOM 727 C CA . HIS A 1 91 ? 9.202 -4.758 -14.045 1.00 86.56 91 HIS A CA 1
ATOM 728 C C . HIS A 1 91 ? 8.438 -4.268 -15.294 1.00 86.56 91 HIS A C 1
ATOM 730 O O . HIS A 1 91 ? 7.465 -4.892 -15.717 1.00 86.56 91 HIS A O 1
ATOM 736 N N . MET A 1 92 ? 8.854 -3.163 -15.925 1.00 74.06 92 MET A N 1
ATOM 737 C CA . MET A 1 92 ? 8.174 -2.616 -17.111 1.00 74.06 92 MET A CA 1
ATOM 738 C C . MET A 1 92 ? 8.279 -3.552 -18.321 1.00 74.06 92 MET A C 1
ATOM 740 O O . MET A 1 92 ? 7.297 -3.716 -19.041 1.00 74.06 92 MET A O 1
ATOM 744 N N . GLY A 1 93 ? 9.427 -4.215 -18.502 1.00 71.81 93 GLY A N 1
ATOM 745 C CA . GLY A 1 93 ? 9.609 -5.203 -19.573 1.00 71.81 93 GLY A CA 1
ATOM 746 C C . GLY A 1 93 ? 8.711 -6.433 -19.402 1.00 71.81 93 GLY A C 1
ATOM 747 O O . GLY A 1 93 ? 8.199 -6.979 -20.374 1.00 71.81 93 GLY A O 1
ATOM 748 N N . ASP A 1 94 ? 8.437 -6.834 -18.161 1.00 68.44 94 ASP A N 1
ATOM 749 C CA . ASP A 1 94 ? 7.514 -7.928 -17.854 1.00 68.44 94 ASP A CA 1
ATOM 750 C C . ASP A 1 94 ? 6.064 -7.583 -18.209 1.00 68.44 94 ASP A C 1
ATOM 752 O O . ASP A 1 94 ? 5.331 -8.435 -18.707 1.00 68.44 94 ASP A O 1
ATOM 756 N N . LEU A 1 95 ? 5.640 -6.341 -17.975 1.00 64.25 95 LEU A N 1
ATOM 757 C CA . LEU A 1 95 ? 4.303 -5.859 -18.330 1.00 64.25 95 LEU A CA 1
ATOM 758 C C . LEU A 1 95 ? 4.068 -5.813 -19.837 1.00 64.25 95 LEU A C 1
ATOM 760 O O . LEU A 1 95 ? 2.978 -6.151 -20.291 1.00 64.25 95 LEU A O 1
ATOM 764 N N . GLU A 1 96 ? 5.069 -5.388 -20.610 1.00 62.00 96 GLU A N 1
ATOM 765 C CA . GLU A 1 96 ? 4.977 -5.387 -22.073 1.00 62.00 96 GLU A CA 1
ATOM 766 C C . GLU A 1 96 ? 4.772 -6.813 -22.612 1.00 62.00 96 GLU A C 1
ATOM 768 O O . GLU A 1 96 ? 4.058 -7.002 -23.595 1.00 62.00 96 GLU A O 1
ATOM 773 N N . ASN A 1 97 ? 5.318 -7.818 -21.915 1.00 62.28 97 ASN A N 1
ATOM 774 C CA . ASN A 1 97 ? 5.230 -9.230 -22.287 1.00 62.28 97 ASN A CA 1
ATOM 775 C C . ASN A 1 97 ? 4.001 -9.970 -21.719 1.00 62.28 97 ASN A C 1
ATOM 777 O O . ASN A 1 97 ? 3.522 -10.921 -22.336 1.00 62.28 97 ASN A O 1
ATOM 781 N N . LYS A 1 98 ? 3.476 -9.574 -20.550 1.00 58.72 98 LYS A N 1
ATOM 782 C CA . LYS A 1 98 ? 2.370 -10.265 -19.845 1.00 58.72 98 LYS A CA 1
ATOM 783 C C . LYS A 1 98 ? 0.971 -9.911 -20.361 1.00 58.72 98 LYS A C 1
ATOM 785 O O . LYS A 1 98 ? -0.014 -10.445 -19.854 1.00 58.72 98 LYS A O 1
ATOM 790 N N . VAL A 1 99 ? 0.852 -9.035 -21.358 1.00 54.34 99 VAL A N 1
ATOM 791 C CA . VAL A 1 99 ? -0.452 -8.566 -21.841 1.00 54.34 99 VAL A CA 1
ATOM 792 C C . VAL A 1 99 ? -0.847 -9.277 -23.142 1.00 54.34 99 VAL A C 1
ATOM 794 O O . VAL A 1 99 ? -0.256 -9.022 -24.194 1.00 54.34 99 VAL A O 1
ATOM 797 N N . PRO A 1 100 ? -1.903 -10.111 -23.127 1.00 49.03 100 PRO A N 1
ATOM 798 C CA . PRO A 1 100 ? -2.499 -10.635 -24.346 1.00 49.03 100 PRO A CA 1
ATOM 799 C C . PRO A 1 100 ? -3.292 -9.516 -25.033 1.00 49.03 100 PRO A C 1
ATOM 801 O O . PRO A 1 100 ? -4.405 -9.185 -24.630 1.00 49.03 100 PRO A O 1
ATOM 804 N N . GLY A 1 101 ? -2.699 -8.898 -26.055 1.00 54.94 101 GLY A N 1
ATOM 805 C CA . GLY A 1 101 ? -3.360 -7.800 -26.765 1.00 54.94 101 GLY A CA 1
ATOM 806 C C . GLY A 1 101 ? -2.719 -7.302 -28.059 1.00 54.94 101 GLY A C 1
ATOM 807 O O . GLY A 1 101 ? -3.233 -6.341 -28.623 1.00 54.94 101 GLY A O 1
ATOM 808 N N . GLN A 1 102 ? -1.651 -7.920 -28.577 1.00 50.31 102 GLN A N 1
ATOM 809 C CA . GLN A 1 102 ? -1.210 -7.637 -29.946 1.00 50.31 102 GLN A CA 1
ATOM 810 C C . GLN A 1 102 ? -1.648 -8.747 -30.896 1.00 50.31 102 GLN A C 1
ATOM 812 O O . GLN A 1 102 ? -1.002 -9.782 -31.055 1.00 50.31 102 GLN A O 1
ATOM 817 N N . ILE A 1 103 ? -2.779 -8.471 -31.544 1.00 46.22 103 ILE A N 1
ATOM 818 C CA . ILE A 1 103 ? -3.104 -8.964 -32.877 1.00 46.22 103 ILE A CA 1
ATOM 819 C C . ILE A 1 103 ? -1.890 -8.659 -33.761 1.00 46.22 103 ILE A C 1
ATOM 821 O O . ILE A 1 103 ? -1.555 -7.497 -33.991 1.00 46.22 103 ILE A O 1
ATOM 825 N N . LYS A 1 104 ? -1.207 -9.713 -34.213 1.00 43.25 104 LYS A N 1
ATOM 826 C CA . LYS A 1 104 ? -0.279 -9.629 -35.339 1.00 43.25 104 LYS A CA 1
ATOM 827 C C . LYS A 1 104 ? -1.116 -9.249 -36.563 1.00 43.25 104 LYS A C 1
ATOM 829 O O . LYS A 1 104 ? -2.026 -10.002 -36.910 1.00 43.25 104 LYS A O 1
ATOM 834 N N . HIS A 1 105 ? -0.849 -8.091 -37.158 1.00 40.25 105 HIS A N 1
ATOM 835 C CA . HIS A 1 105 ? -1.223 -7.826 -38.545 1.00 40.25 105 HIS A CA 1
ATOM 836 C C . HIS A 1 105 ? -0.089 -8.298 -39.447 1.00 40.25 105 HIS 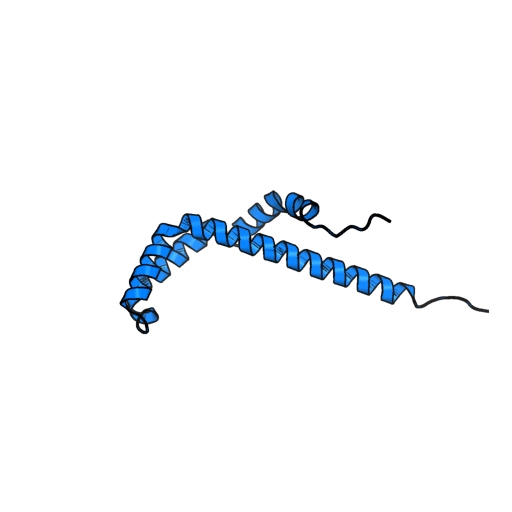A C 1
ATOM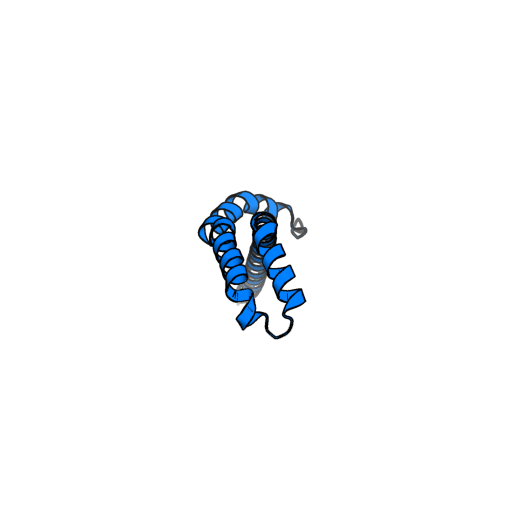 838 O O . HIS A 1 105 ? 1.079 -8.010 -39.095 1.00 40.25 105 HIS A O 1
#

Secondary structure (DSSP, 8-state):
-----SHHHHHHHHHHHHHHHHHHHHHHHHHHHHHHHHHHHTHHHHHHHHHHHHHHGGGHHHHSHHHHHHHHHHHHHHS-HHHHHHHHHHHHHHHHHS-------

Radius of gyration: 22.45 Å; Cα contacts (8 Å, |Δi|>4): 41; chains: 1; bounding box: 28×28×79 Å

Solvent-accessible surface area (backbone atoms only — not comparable to full-atom values): 6101 Å² total; per-residue (Å²): 141,84,83,91,86,70,71,74,58,59,60,50,51,56,55,48,50,54,52,51,55,47,52,53,51,52,52,52,51,51,53,50,52,51,44,52,56,29,48,64,76,32,39,70,37,45,51,52,30,51,52,44,35,67,75,45,50,92,46,24,80,77,72,31,49,67,34,51,47,48,34,52,58,46,41,55,74,55,57,30,72,71,54,48,57,51,51,44,68,76,45,49,70,54,54,71,69,73,54,94,76,78,80,83,127

Organism: NCBI:txid2856

Mean predicted aligned error: 9.75 Å

InterPro domains:
  IPR013892 Cytochrome c oxidase biogenesis protein Cmc1-like [PF08583] (31-90)

Sequence (105 aa):
MSQSQNDAGNMKDLGRDGRLSFRNFAEHQLRKEFKADAMQKCDMQISAFASCAKDEGVMVVFRCNEFKRAVNECMAVYNSPERFEVYKREHMGDLENKVPGQIKH

pLDDT: mean 83.03, std 18.77, range [38.31, 98.62]